Protein AF-F9S2R4-F1 (afdb_monomer_lite)

Radius of gyration: 13.25 Å; chains: 1; bounding box: 23×36×25 Å

Foldseek 3Di:
DDPVVVQCVVVVHCPDPVVVVLSVLVVVLVVCVVVVNNVCVLPVPVPPVSNVVSVVSCCVPVVPPDDDD

Secondary structure (DSSP, 8-state):
--HHHHHHHHTT---SHHHHHHHHHHHHHHHHHHTT-HHHHHHS---HHHHHHHHHHHHHHH----S--

pLDDT: mean 72.09, std 10.69, range [35.84, 89.69]

Structure (mmCIF, N/CA/C/O backbone):
data_AF-F9S2R4-F1
#
_entry.id   AF-F9S2R4-F1
#
loop_
_atom_site.group_PDB
_atom_site.id
_atom_site.type_symbol
_atom_site.label_atom_id
_atom_site.label_alt_id
_atom_site.label_comp_id
_atom_site.label_asym_id
_atom_site.label_entity_id
_atom_site.label_seq_id
_atom_site.pdbx_PDB_ins_code
_atom_site.Cartn_x
_atom_site.Cartn_y
_atom_site.Cartn_z
_atom_site.occupancy
_atom_site.B_iso_or_equiv
_atom_site.auth_seq_id
_atom_site.auth_comp_id
_atom_site.auth_asym_id
_atom_site.auth_atom_id
_atom_site.pdbx_PDB_model_num
ATOM 1 N N . HIS A 1 1 ? 10.178 16.603 -1.153 1.00 51.56 1 HIS A N 1
ATOM 2 C CA . HIS A 1 1 ? 8.716 16.386 -1.242 1.00 51.56 1 HIS A CA 1
ATOM 3 C C . HIS A 1 1 ? 8.435 14.890 -1.072 1.00 51.56 1 HIS A C 1
ATOM 5 O O . HIS A 1 1 ? 8.724 14.132 -1.984 1.00 51.56 1 HIS A O 1
ATOM 11 N N . ALA A 1 2 ? 7.967 14.428 0.095 1.00 63.28 2 ALA A N 1
ATOM 12 C CA . ALA A 1 2 ? 7.816 12.988 0.359 1.00 63.28 2 ALA A CA 1
ATOM 13 C C . ALA A 1 2 ? 6.458 12.455 -0.161 1.00 63.28 2 ALA A C 1
ATOM 15 O O . ALA A 1 2 ? 5.428 13.047 0.183 1.00 63.28 2 ALA A O 1
ATOM 16 N N . PRO A 1 3 ? 6.422 11.355 -0.940 1.00 72.25 3 PRO A N 1
ATOM 17 C CA . PRO A 1 3 ? 5.191 10.759 -1.480 1.00 72.25 3 PRO A CA 1
ATOM 18 C C . PRO A 1 3 ? 4.142 10.437 -0.404 1.00 72.25 3 PRO A C 1
ATOM 20 O O . PRO A 1 3 ? 2.953 10.682 -0.594 1.00 72.25 3 PRO A O 1
ATOM 23 N N . ILE A 1 4 ? 4.595 10.003 0.775 1.00 63.94 4 ILE A N 1
ATOM 24 C CA . ILE A 1 4 ? 3.739 9.670 1.924 1.00 63.94 4 ILE A CA 1
ATOM 25 C C . ILE A 1 4 ? 2.968 10.896 2.432 1.00 63.94 4 ILE A C 1
ATOM 27 O O . ILE A 1 4 ? 1.789 10.797 2.757 1.00 63.94 4 ILE A O 1
ATOM 31 N N . LYS A 1 5 ? 3.597 12.079 2.450 1.00 67.06 5 LYS A N 1
ATOM 32 C CA . LYS A 1 5 ? 2.955 13.311 2.933 1.00 67.06 5 LYS A CA 1
ATOM 33 C C . LYS A 1 5 ? 1.800 13.733 2.016 1.00 67.06 5 LYS A C 1
ATOM 35 O O . LYS A 1 5 ? 0.750 14.118 2.515 1.00 67.06 5 LYS A O 1
ATOM 40 N N . LYS A 1 6 ? 1.961 13.590 0.690 1.00 73.56 6 LYS A N 1
ATOM 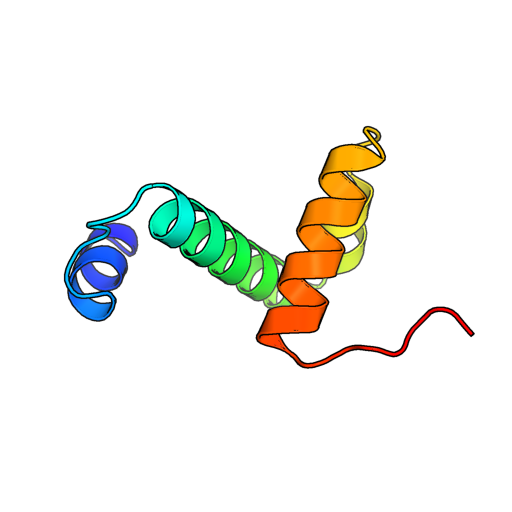41 C CA . LYS A 1 6 ? 0.873 13.815 -0.283 1.00 73.56 6 LYS A CA 1
ATOM 42 C C . LYS A 1 6 ? -0.277 12.829 -0.072 1.00 73.56 6 LYS A C 1
ATOM 44 O O . LYS A 1 6 ? -1.431 13.228 -0.142 1.00 73.56 6 LYS A O 1
ATOM 49 N N . LEU A 1 7 ? 0.039 11.568 0.222 1.00 64.19 7 LEU A N 1
ATOM 50 C CA . LEU A 1 7 ? -0.958 10.517 0.425 1.00 64.19 7 LEU A CA 1
ATOM 51 C C . LEU A 1 7 ? -1.811 10.752 1.679 1.00 64.19 7 LEU A C 1
ATOM 53 O O . LEU A 1 7 ? -3.034 10.651 1.620 1.00 64.19 7 LEU A O 1
ATOM 57 N N . VAL A 1 8 ? -1.178 11.116 2.798 1.00 65.81 8 VAL A N 1
ATOM 58 C CA . VAL A 1 8 ? -1.874 11.461 4.050 1.00 65.81 8 VAL A CA 1
ATOM 59 C C . VAL A 1 8 ? -2.799 12.662 3.843 1.00 65.81 8 VAL A C 1
ATOM 61 O O . VAL A 1 8 ? -3.921 12.663 4.340 1.00 65.81 8 VAL A O 1
ATOM 64 N N . VAL A 1 9 ? -2.358 13.661 3.074 1.00 70.00 9 VAL A N 1
ATOM 65 C CA . VAL A 1 9 ? -3.171 14.842 2.747 1.00 70.00 9 VAL A CA 1
ATOM 66 C C . VAL A 1 9 ? -4.343 14.480 1.827 1.00 70.00 9 VAL A C 1
ATOM 68 O O . VAL A 1 9 ? -5.478 14.816 2.147 1.00 70.00 9 VAL A O 1
ATOM 71 N N . ALA A 1 10 ? -4.105 13.738 0.740 1.00 66.44 10 ALA A N 1
ATOM 72 C CA . ALA A 1 10 ? -5.141 13.333 -0.218 1.00 66.44 10 ALA A CA 1
A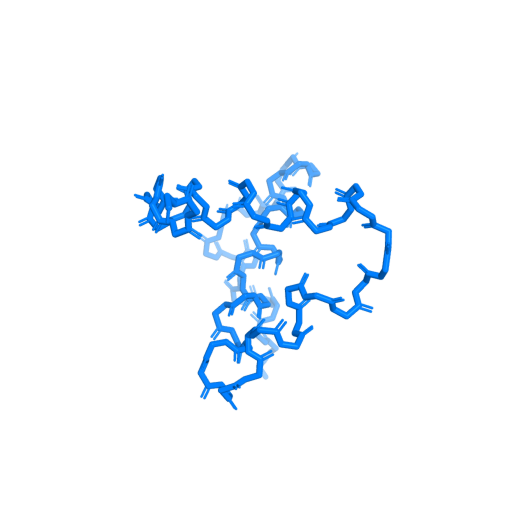TOM 73 C C . ALA A 1 10 ? -6.225 12.436 0.405 1.00 66.44 10 ALA A C 1
ATOM 75 O O . ALA A 1 10 ? -7.369 12.440 -0.035 1.00 66.44 10 ALA A O 1
ATOM 76 N N . THR A 1 11 ? -5.880 11.687 1.454 1.00 63.59 11 THR A N 1
ATOM 77 C CA . THR A 1 11 ? -6.827 10.838 2.194 1.00 63.59 11 THR A CA 1
ATOM 78 C C . THR A 1 11 ? -7.506 11.542 3.376 1.00 63.59 11 THR A C 1
ATOM 80 O O . THR A 1 11 ? -8.291 10.908 4.083 1.00 63.59 11 THR A O 1
ATOM 83 N N . GLY A 1 12 ? -7.251 12.842 3.593 1.00 67.44 12 GLY A N 1
ATOM 84 C CA . GLY A 1 12 ? -7.833 13.621 4.697 1.00 67.44 12 GLY A CA 1
ATOM 85 C C . GLY A 1 12 ? -7.324 13.207 6.084 1.00 67.44 12 GLY A C 1
ATOM 86 O O . GLY A 1 12 ? -8.014 13.402 7.089 1.00 67.44 12 GLY A O 1
ATOM 87 N N . GLY A 1 13 ? -6.133 12.604 6.134 1.00 65.56 13 GLY A N 1
ATOM 88 C CA . GLY A 1 13 ? -5.579 11.926 7.299 1.00 65.56 13 GLY A CA 1
ATOM 89 C C . GLY A 1 13 ? -6.130 10.507 7.469 1.00 65.56 13 GLY A C 1
ATOM 90 O O . GLY A 1 13 ? -7.332 10.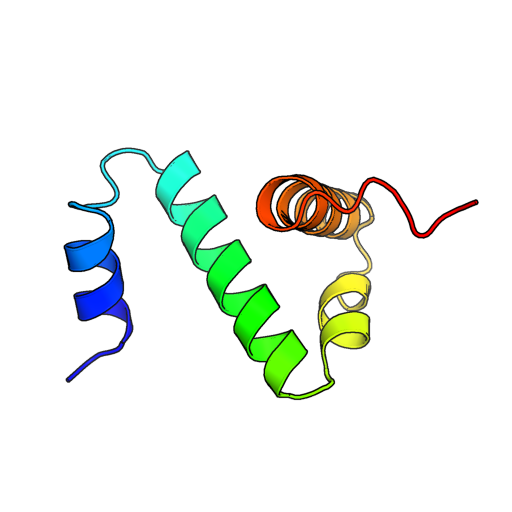253 7.372 1.00 65.56 13 GLY A O 1
ATOM 91 N N . PHE A 1 14 ? -5.254 9.554 7.793 1.00 67.75 14 PHE A N 1
ATOM 92 C CA . PHE A 1 14 ? -5.658 8.191 8.142 1.00 67.75 14 PHE A CA 1
ATOM 93 C C . PHE A 1 14 ? -6.255 8.137 9.555 1.00 67.75 14 PHE A C 1
ATOM 95 O O . PHE A 1 14 ? -5.641 7.624 10.485 1.00 67.75 14 PHE A O 1
ATOM 102 N N . LYS A 1 15 ? -7.474 8.660 9.726 1.00 67.75 15 LYS A N 1
ATOM 103 C CA . LYS A 1 15 ? -8.187 8.668 11.020 1.00 67.75 15 LYS A CA 1
ATOM 104 C C . LYS A 1 15 ? -8.485 7.261 11.560 1.00 67.75 15 LYS A C 1
ATOM 106 O O . LYS A 1 15 ? -8.752 7.098 12.742 1.00 67.75 15 LYS A O 1
ATOM 111 N N . ILE A 1 16 ? -8.444 6.242 10.695 1.00 68.75 16 ILE A N 1
ATOM 112 C CA . ILE A 1 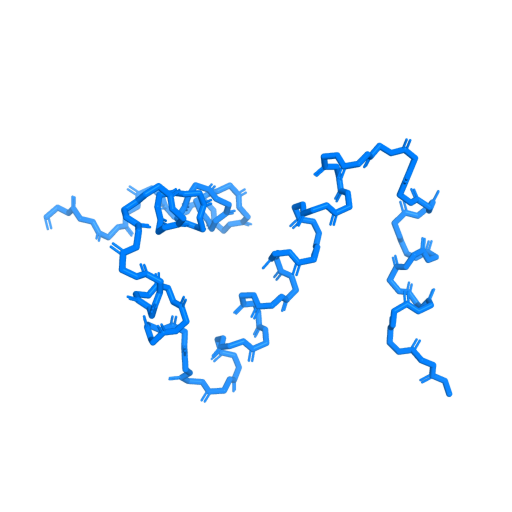16 ? -8.721 4.841 11.027 1.00 68.75 16 ILE A CA 1
ATOM 113 C C . ILE A 1 16 ? -7.567 3.975 10.518 1.00 68.75 16 ILE A C 1
ATOM 115 O O . ILE A 1 16 ? -7.264 3.983 9.323 1.00 68.75 16 ILE A O 1
ATOM 119 N N . ARG A 1 17 ? -6.975 3.162 11.404 1.00 63.97 17 ARG A N 1
ATOM 120 C CA . ARG A 1 17 ? -5.860 2.250 11.081 1.00 63.97 17 ARG A CA 1
ATOM 121 C C . ARG A 1 17 ? -6.176 1.319 9.904 1.00 63.97 17 ARG A C 1
ATOM 123 O O . ARG A 1 17 ? -5.364 1.203 8.994 1.00 63.97 17 ARG A O 1
ATOM 130 N N . LYS A 1 18 ? -7.386 0.740 9.864 1.00 68.00 18 LYS A N 1
ATOM 131 C CA . LYS A 1 18 ? -7.857 -0.088 8.734 1.00 68.00 18 LYS A CA 1
ATOM 132 C C . LYS A 1 18 ? -7.780 0.655 7.391 1.00 68.00 18 LYS A C 1
ATOM 134 O O . LYS A 1 18 ? -7.353 0.075 6.401 1.00 68.00 18 LYS A O 1
ATOM 139 N N . ARG A 1 19 ? -8.126 1.949 7.358 1.00 68.25 19 ARG A N 1
ATOM 140 C CA . ARG A 1 19 ? -8.078 2.779 6.141 1.00 68.25 19 ARG A CA 1
ATOM 141 C C . ARG A 1 19 ? -6.641 3.072 5.707 1.00 68.25 19 ARG A C 1
ATOM 143 O O . ARG A 1 19 ? -6.361 3.086 4.511 1.00 68.25 19 ARG A O 1
ATOM 150 N N . ALA A 1 20 ? -5.739 3.256 6.673 1.00 72.06 20 ALA A N 1
ATOM 151 C CA . ALA A 1 20 ? -4.309 3.415 6.420 1.00 72.06 20 ALA A CA 1
ATOM 152 C C . ALA A 1 20 ? -3.720 2.169 5.749 1.00 72.06 20 ALA A C 1
ATOM 154 O O . ALA A 1 20 ? -3.107 2.276 4.690 1.00 72.06 20 ALA A O 1
ATOM 155 N N . CYS A 1 21 ? -3.982 0.988 6.316 1.00 70.81 21 CYS A N 1
ATOM 156 C CA . CYS A 1 21 ? -3.480 -0.281 5.791 1.00 70.81 21 CYS A CA 1
ATOM 157 C C . CYS A 1 21 ? -3.978 -0.560 4.368 1.00 70.81 21 CYS A C 1
ATOM 159 O O . CYS A 1 21 ? -3.158 -0.827 3.494 1.00 70.81 21 CYS A O 1
ATOM 161 N N . SER A 1 22 ? -5.282 -0.415 4.102 1.00 72.06 22 SER A N 1
ATOM 162 C CA . SER A 1 22 ? -5.824 -0.637 2.752 1.00 72.06 22 SER A CA 1
ATOM 163 C C . SER A 1 22 ? -5.273 0.351 1.720 1.00 72.06 22 SER A C 1
ATOM 165 O O . SER A 1 22 ? -5.041 -0.027 0.578 1.00 72.06 22 SER A O 1
ATOM 167 N N . THR A 1 23 ? -5.025 1.605 2.111 1.00 76.94 23 THR A N 1
ATOM 168 C CA . THR A 1 23 ? -4.456 2.609 1.195 1.00 76.94 23 THR A CA 1
ATOM 169 C C . THR A 1 23 ? -2.998 2.301 0.864 1.00 76.94 23 THR A C 1
ATOM 171 O O . THR A 1 23 ? -2.600 2.391 -0.294 1.00 76.94 23 THR A O 1
ATOM 174 N N . ILE A 1 24 ? -2.198 1.912 1.862 1.00 79.12 24 ILE A N 1
ATOM 175 C CA . ILE A 1 24 ? -0.797 1.522 1.651 1.00 79.12 24 ILE A CA 1
ATOM 176 C C . ILE A 1 24 ? -0.725 0.269 0.768 1.00 79.12 24 ILE A C 1
ATOM 178 O O . ILE A 1 24 ? 0.048 0.249 -0.186 1.00 79.12 24 ILE A O 1
ATOM 182 N N . GLN A 1 25 ? -1.569 -0.737 1.027 1.00 77.00 25 GLN A N 1
ATOM 183 C CA . GLN A 1 25 ? -1.639 -1.950 0.204 1.00 77.00 25 GLN A CA 1
ATOM 184 C C . GLN A 1 25 ? -2.059 -1.652 -1.240 1.00 77.00 25 GLN A C 1
ATOM 186 O O . GLN A 1 25 ? -1.435 -2.169 -2.160 1.00 77.00 25 GLN A O 1
ATOM 191 N N . GLY A 1 26 ? -3.059 -0.789 -1.451 1.00 79.44 26 GLY A N 1
ATOM 192 C CA . GLY A 1 26 ? -3.479 -0.375 -2.793 1.00 79.44 26 GLY A CA 1
ATOM 193 C C . GLY A 1 26 ? -2.419 0.429 -3.557 1.00 79.44 26 GLY A C 1
ATOM 194 O O . GLY A 1 26 ? -2.329 0.347 -4.779 1.00 79.44 26 GLY A O 1
ATOM 195 N N . PHE A 1 27 ? -1.584 1.202 -2.858 1.00 81.19 27 PHE A N 1
ATOM 196 C CA . PHE A 1 27 ? -0.467 1.904 -3.491 1.00 81.19 27 PHE A CA 1
ATOM 197 C C . PHE A 1 27 ? 0.659 0.944 -3.886 1.00 81.19 27 PHE A C 1
ATOM 199 O O . PHE A 1 27 ? 1.205 1.050 -4.985 1.00 81.19 27 PHE A O 1
ATOM 206 N N . GLU A 1 28 ? 1.002 0.004 -3.006 1.00 82.38 28 GLU A N 1
ATOM 207 C CA . GLU A 1 28 ? 2.044 -0.981 -3.290 1.00 82.38 28 GLU A CA 1
ATOM 208 C C . GLU A 1 28 ? 1.632 -1.901 -4.445 1.00 82.38 28 GLU A C 1
ATOM 210 O O . GLU A 1 28 ? 2.447 -2.165 -5.326 1.00 82.38 28 GLU A O 1
ATOM 215 N N . SER A 1 29 ? 0.359 -2.300 -4.528 1.00 77.25 29 SER A N 1
ATOM 216 C CA . SER A 1 29 ? -0.133 -3.092 -5.659 1.00 77.25 29 SER A CA 1
ATOM 217 C C . SER A 1 29 ? -0.010 -2.344 -6.989 1.00 77.25 29 SER A C 1
ATOM 219 O O . SER A 1 29 ? 0.536 -2.892 -7.946 1.00 77.25 29 SER A O 1
ATOM 221 N N . LEU A 1 30 ? -0.407 -1.067 -7.045 1.00 83.00 30 LEU A N 1
ATOM 222 C CA . LEU A 1 30 ? -0.221 -0.208 -8.223 1.00 83.00 30 LEU A CA 1
ATOM 223 C C . LEU A 1 30 ? 1.257 -0.029 -8.591 1.00 83.00 30 LEU A C 1
ATOM 225 O O . LEU A 1 30 ? 1.627 -0.064 -9.766 1.00 83.00 30 LEU A O 1
ATOM 229 N N . ARG A 1 31 ? 2.125 0.147 -7.592 1.00 85.31 31 ARG A N 1
ATOM 230 C CA . ARG A 1 31 ? 3.574 0.260 -7.790 1.00 85.31 31 ARG A CA 1
ATOM 231 C C . ARG A 1 31 ? 4.157 -1.014 -8.400 1.00 85.31 31 ARG A C 1
ATOM 233 O O . ARG A 1 31 ? 5.000 -0.915 -9.288 1.00 85.31 31 ARG A O 1
ATOM 240 N N . MET A 1 32 ? 3.729 -2.185 -7.936 1.00 84.81 32 MET A N 1
ATOM 241 C CA . MET A 1 32 ? 4.218 -3.475 -8.429 1.00 84.81 32 MET A CA 1
ATOM 242 C C . MET A 1 32 ? 3.635 -3.831 -9.801 1.00 84.81 32 MET A C 1
ATOM 244 O O . MET A 1 32 ? 4.365 -4.374 -10.630 1.00 84.81 32 MET A O 1
ATOM 248 N N . LEU A 1 33 ? 2.388 -3.438 -10.090 1.00 82.75 33 LEU A N 1
ATOM 249 C CA . LEU A 1 33 ? 1.795 -3.493 -11.435 1.00 82.75 33 LEU A CA 1
ATOM 250 C C . LEU A 1 33 ? 2.614 -2.690 -12.444 1.00 82.75 33 LEU A C 1
ATOM 252 O O . LEU A 1 33 ? 3.053 -3.242 -13.448 1.00 82.75 33 LEU A O 1
ATOM 256 N N . ASN A 1 34 ? 2.907 -1.423 -12.141 1.00 84.31 34 ASN A N 1
ATOM 257 C CA . ASN A 1 34 ? 3.692 -0.557 -13.029 1.00 84.31 34 ASN A CA 1
ATOM 258 C C . ASN A 1 34 ? 5.116 -1.072 -13.293 1.00 84.31 34 ASN A C 1
ATOM 260 O O . ASN A 1 34 ? 5.742 -0.685 -14.273 1.00 84.31 34 ASN A O 1
ATOM 264 N N . LYS A 1 35 ? 5.640 -1.931 -12.416 1.00 89.69 35 LYS A N 1
ATOM 265 C CA . LYS A 1 35 ? 6.959 -2.556 -12.562 1.00 89.69 35 LYS A CA 1
ATOM 266 C C . LYS A 1 35 ? 6.923 -3.915 -13.265 1.00 89.69 35 LYS A C 1
ATOM 268 O O . LYS A 1 35 ? 7.982 -4.505 -13.447 1.00 89.69 35 LYS A O 1
ATOM 273 N N . GLY A 1 36 ? 5.743 -4.450 -13.586 1.00 88.25 36 GLY A N 1
ATOM 274 C CA . GLY A 1 36 ? 5.591 -5.826 -14.076 1.00 88.25 36 GLY A CA 1
ATOM 275 C C . GLY A 1 36 ? 5.911 -6.899 -13.026 1.00 88.25 36 GLY A C 1
ATOM 276 O O . GLY A 1 36 ? 6.064 -8.065 -13.362 1.00 88.25 36 GLY A O 1
ATOM 277 N N . GLN A 1 37 ? 6.011 -6.525 -11.747 1.00 88.75 37 GLN A N 1
ATOM 278 C CA . GLN A 1 37 ? 6.374 -7.415 -10.635 1.00 88.75 37 GLN A CA 1
ATOM 279 C C . GLN A 1 37 ? 5.162 -7.792 -9.774 1.00 88.75 37 GLN A C 1
ATOM 281 O O . GLN A 1 37 ? 5.306 -8.212 -8.626 1.00 88.75 37 GLN A O 1
ATOM 286 N N . PHE A 1 38 ? 3.954 -7.599 -10.300 1.00 84.00 38 PHE A N 1
ATOM 287 C CA . PHE A 1 38 ? 2.726 -7.786 -9.541 1.00 84.00 38 PHE A CA 1
ATOM 288 C C . PHE A 1 38 ? 2.488 -9.241 -9.131 1.00 84.00 38 PHE A C 1
ATOM 290 O O . PHE A 1 38 ? 2.186 -9.479 -7.968 1.00 84.00 38 PHE A O 1
ATOM 297 N N . ASP A 1 39 ? 2.676 -10.203 -10.041 1.00 83.06 39 ASP A N 1
ATOM 298 C CA . ASP A 1 39 ? 2.490 -11.629 -9.733 1.00 83.06 39 ASP A CA 1
ATOM 299 C C . ASP A 1 39 ? 3.463 -12.099 -8.641 1.00 83.06 39 ASP A C 1
ATOM 301 O O . ASP A 1 39 ? 3.054 -12.724 -7.664 1.00 83.06 39 ASP A O 1
ATOM 305 N N . PHE A 1 40 ? 4.725 -11.661 -8.731 1.00 83.81 40 PHE A N 1
ATOM 306 C CA . PHE A 1 40 ? 5.711 -11.873 -7.678 1.00 83.81 40 PHE A CA 1
ATOM 307 C C . PHE A 1 40 ? 5.236 -11.268 -6.356 1.00 83.81 40 PHE A C 1
ATOM 309 O O . PHE A 1 40 ? 5.129 -11.979 -5.373 1.00 83.81 40 PHE A O 1
ATOM 316 N N . TRP A 1 41 ? 4.868 -9.986 -6.308 1.00 83.69 41 TRP A N 1
ATOM 317 C CA . TRP A 1 41 ? 4.373 -9.360 -5.075 1.00 83.69 41 TRP A CA 1
ATOM 318 C C . TRP A 1 41 ? 3.133 -10.052 -4.496 1.00 83.69 41 TRP A C 1
ATOM 320 O O . TRP A 1 41 ? 2.999 -10.163 -3.277 1.00 83.69 41 TRP A O 1
ATOM 330 N N . LEU A 1 42 ? 2.230 -10.528 -5.350 1.00 80.94 42 LEU A N 1
ATOM 331 C CA . LEU A 1 42 ? 1.022 -11.222 -4.927 1.00 80.94 42 LEU A CA 1
ATOM 332 C C . LEU A 1 42 ? 1.351 -12.573 -4.277 1.00 80.94 42 LEU A C 1
ATOM 334 O O . LEU A 1 42 ? 0.733 -12.915 -3.273 1.00 80.94 42 LEU A O 1
ATOM 338 N N . ARG A 1 43 ? 2.338 -13.301 -4.816 1.00 80.94 43 ARG A N 1
ATOM 339 C CA . ARG A 1 43 ? 2.689 -14.680 -4.427 1.00 80.94 43 ARG A CA 1
ATOM 340 C C . ARG A 1 43 ? 3.918 -14.807 -3.520 1.00 80.94 43 ARG A C 1
ATOM 342 O O . ARG A 1 43 ? 4.175 -15.889 -3.013 1.00 80.94 43 ARG A O 1
ATOM 349 N N . HIS A 1 44 ? 4.686 -13.736 -3.323 1.00 74.75 44 HIS A N 1
ATOM 350 C CA . HIS A 1 44 ? 5.972 -13.778 -2.615 1.00 74.75 44 HIS A CA 1
ATOM 351 C C . HIS A 1 44 ? 5.833 -14.027 -1.108 1.00 74.75 44 HIS A C 1
ATOM 353 O O . HIS A 1 44 ? 6.774 -14.502 -0.481 1.00 74.75 44 HIS A O 1
ATOM 359 N N . ASP A 1 45 ? 4.673 -13.725 -0.518 1.00 66.25 45 ASP A N 1
ATOM 360 C CA . ASP A 1 45 ? 4.381 -14.155 0.849 1.00 66.25 45 ASP A CA 1
ATOM 361 C C . ASP A 1 45 ? 3.777 -15.560 0.804 1.00 66.25 45 ASP A C 1
ATOM 363 O O . ASP A 1 45 ? 2.615 -15.726 0.446 1.00 66.25 45 ASP A O 1
ATOM 367 N N . GLU A 1 46 ? 4.552 -16.571 1.194 1.00 63.94 46 GLU A N 1
ATOM 368 C CA . GLU A 1 46 ? 4.105 -17.974 1.227 1.00 63.94 46 GLU A CA 1
ATOM 369 C C . GLU A 1 46 ? 2.965 -18.220 2.232 1.00 63.94 46 GLU A C 1
ATOM 371 O O . GLU A 1 46 ? 2.312 -19.263 2.215 1.00 63.94 46 GLU A O 1
ATOM 376 N N . ARG A 1 47 ? 2.686 -17.256 3.120 1.00 75.38 47 ARG A N 1
ATOM 377 C CA . ARG A 1 47 ? 1.530 -17.326 4.014 1.00 75.38 47 ARG A CA 1
ATOM 378 C C . ARG A 1 47 ? 0.252 -17.080 3.220 1.00 75.38 47 ARG A C 1
ATOM 380 O O . ARG A 1 47 ? -0.077 -15.935 2.908 1.00 75.38 47 ARG A O 1
ATOM 387 N N . GLU A 1 48 ? -0.520 -18.143 2.996 1.00 74.31 48 GLU A N 1
ATOM 388 C CA . GLU A 1 48 ? -1.826 -18.103 2.314 1.00 74.31 48 GLU A CA 1
ATOM 389 C C . GLU A 1 48 ? -2.751 -16.976 2.802 1.00 74.31 48 GLU A C 1
ATOM 391 O O . GLU A 1 48 ? -3.490 -16.381 2.017 1.00 74.31 48 GLU A O 1
ATOM 396 N N . THR A 1 49 ? -2.710 -16.646 4.096 1.00 75.25 49 THR A N 1
ATOM 397 C CA . THR A 1 49 ? -3.497 -15.554 4.683 1.00 75.25 49 THR A CA 1
ATOM 398 C C . THR A 1 49 ? -3.164 -14.190 4.081 1.00 75.25 49 THR A C 1
ATOM 400 O O . THR A 1 49 ? -4.074 -13.412 3.807 1.00 75.25 49 THR A O 1
ATOM 403 N N . ILE A 1 50 ? -1.892 -13.910 3.805 1.00 74.25 50 ILE A N 1
ATOM 404 C CA . ILE A 1 50 ? -1.449 -12.633 3.234 1.00 74.25 50 ILE A CA 1
ATOM 405 C C . ILE A 1 50 ? -1.802 -12.556 1.745 1.00 74.25 50 ILE A C 1
ATOM 407 O O . ILE A 1 50 ? -2.254 -11.509 1.276 1.00 74.25 50 ILE A O 1
ATOM 411 N N . VAL A 1 51 ? -1.670 -13.666 1.013 1.00 75.12 51 VAL A N 1
ATOM 412 C CA . VAL A 1 51 ? -2.101 -13.760 -0.392 1.00 75.12 51 VAL A CA 1
ATOM 413 C C . VAL A 1 51 ? -3.601 -13.480 -0.504 1.00 75.12 51 VAL A C 1
ATOM 415 O O . VAL A 1 51 ? -4.014 -12.639 -1.302 1.00 75.12 51 VAL A O 1
ATOM 418 N N . ARG A 1 52 ? -4.422 -14.099 0.358 1.00 78.06 52 ARG A N 1
ATOM 419 C CA . ARG A 1 52 ? -5.879 -13.872 0.398 1.00 78.06 52 ARG A CA 1
ATOM 420 C C . ARG A 1 52 ? -6.239 -12.424 0.713 1.00 78.06 52 ARG A C 1
ATOM 422 O O . ARG A 1 52 ? -7.129 -11.875 0.067 1.00 78.06 52 ARG A O 1
ATOM 429 N N . GLU A 1 53 ? -5.560 -11.789 1.667 1.00 78.00 53 GLU A N 1
ATOM 430 C CA . GLU A 1 53 ? -5.782 -10.373 1.982 1.00 78.00 53 GLU A CA 1
ATOM 431 C C . GLU A 1 53 ? -5.430 -9.457 0.802 1.00 78.00 53 GLU A C 1
ATOM 433 O O . GLU A 1 53 ? -6.213 -8.566 0.463 1.00 78.00 53 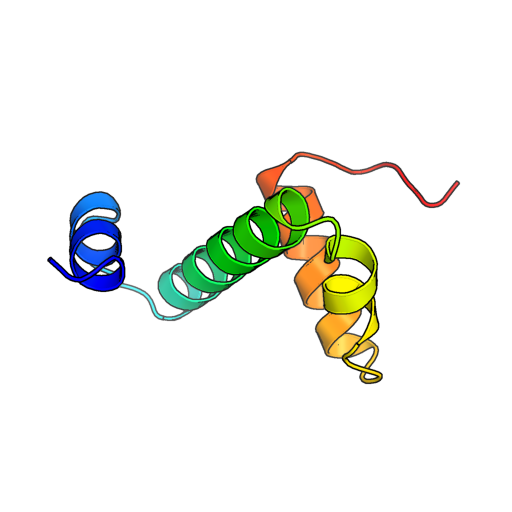GLU A O 1
ATOM 438 N N . ARG A 1 54 ? -4.293 -9.692 0.133 1.00 78.50 54 ARG A N 1
ATOM 439 C CA . ARG A 1 54 ? -3.879 -8.931 -1.058 1.00 78.50 54 ARG A CA 1
ATOM 440 C C . ARG A 1 54 ? -4.876 -9.111 -2.206 1.00 78.50 54 ARG A C 1
ATOM 442 O O . ARG A 1 54 ? -5.287 -8.114 -2.800 1.00 78.50 54 ARG A O 1
ATOM 449 N N . SER A 1 55 ? -5.330 -10.337 -2.466 1.00 77.19 55 SER A N 1
ATOM 450 C CA . SER A 1 55 ? -6.375 -10.619 -3.460 1.00 77.19 55 SER A CA 1
ATOM 451 C C . SER A 1 55 ? -7.696 -9.931 -3.121 1.00 77.19 55 SER A C 1
ATOM 453 O O . SER A 1 55 ? -8.273 -9.275 -3.980 1.00 77.19 55 SER A O 1
ATOM 455 N N . ALA A 1 56 ? -8.158 -9.986 -1.870 1.00 79.44 56 ALA A N 1
ATOM 456 C CA . ALA A 1 56 ? -9.398 -9.322 -1.462 1.00 79.44 56 ALA A CA 1
ATOM 457 C C . ALA A 1 56 ? -9.333 -7.796 -1.654 1.00 79.44 56 ALA A C 1
ATOM 459 O O . ALA A 1 56 ? -10.308 -7.168 -2.072 1.00 79.44 56 ALA A O 1
ATOM 460 N N . VAL A 1 57 ? -8.174 -7.190 -1.384 1.00 75.44 57 VAL A N 1
ATOM 461 C CA . VAL A 1 57 ? -7.938 -5.760 -1.624 1.00 75.44 57 VAL A CA 1
ATOM 462 C C . VAL A 1 57 ? -7.979 -5.431 -3.114 1.00 75.44 57 VAL A C 1
ATOM 464 O O . VAL A 1 57 ? -8.599 -4.437 -3.488 1.00 75.44 57 VAL A O 1
ATOM 467 N N . MET A 1 58 ? -7.389 -6.267 -3.967 1.00 74.12 58 MET A N 1
ATOM 468 C CA . MET A 1 58 ? -7.428 -6.100 -5.423 1.00 74.12 58 MET A CA 1
ATOM 469 C C . MET A 1 58 ? -8.838 -6.256 -5.985 1.00 74.12 58 MET A C 1
ATOM 471 O O . MET A 1 58 ? -9.286 -5.399 -6.745 1.00 74.12 58 MET A O 1
ATOM 475 N N . ASN A 1 59 ? -9.565 -7.281 -5.545 1.00 74.81 59 ASN A N 1
ATOM 476 C CA . ASN A 1 59 ? -10.953 -7.504 -5.937 1.00 74.81 59 ASN A CA 1
ATOM 477 C C . ASN A 1 59 ? -11.816 -6.308 -5.533 1.00 74.81 59 ASN A C 1
ATOM 479 O O . ASN A 1 59 ? -12.658 -5.873 -6.304 1.00 74.81 59 ASN A O 1
ATOM 483 N N . ARG A 1 60 ? -11.557 -5.697 -4.373 1.00 74.81 60 ARG A N 1
ATOM 484 C CA . ARG A 1 60 ? -12.268 -4.490 -3.938 1.00 74.81 60 ARG A CA 1
ATOM 485 C C . ARG A 1 60 ? -11.867 -3.219 -4.695 1.00 74.81 60 ARG A C 1
ATOM 487 O O . ARG A 1 60 ? -12.709 -2.348 -4.883 1.00 74.81 60 ARG A O 1
ATOM 494 N N . LEU A 1 61 ? -10.594 -3.068 -5.063 1.00 69.44 61 LEU A N 1
ATOM 495 C CA . LEU A 1 61 ? -10.072 -1.863 -5.726 1.00 69.44 61 LEU A CA 1
ATOM 496 C C . LEU A 1 61 ? -10.388 -1.823 -7.221 1.00 69.44 61 LEU A C 1
ATOM 498 O O . LEU A 1 61 ? -10.675 -0.756 -7.753 1.00 69.44 61 LEU A O 1
ATOM 502 N N . PHE A 1 62 ? -10.315 -2.973 -7.882 1.00 67.94 62 PHE A N 1
ATOM 503 C CA . PHE A 1 62 ? -10.409 -3.091 -9.336 1.00 67.94 62 PHE A CA 1
ATOM 504 C C . PHE A 1 62 ? -11.610 -3.935 -9.783 1.00 67.94 62 PHE A C 1
ATOM 506 O O . PHE A 1 62 ? -11.761 -4.190 -10.972 1.00 67.94 62 PHE A O 1
ATOM 513 N N . ASN A 1 63 ? -12.465 -4.356 -8.843 1.00 65.25 63 ASN A N 1
ATOM 514 C CA . ASN A 1 63 ? -13.646 -5.183 -9.101 1.00 65.25 63 ASN A CA 1
ATOM 515 C C . ASN A 1 63 ? -13.327 -6.477 -9.874 1.00 65.25 63 ASN A C 1
ATOM 517 O O . ASN A 1 63 ? -14.085 -6.913 -10.737 1.00 65.25 63 ASN A O 1
ATOM 521 N N . VAL A 1 64 ? -12.169 -7.075 -9.576 1.00 60.69 64 VAL A N 1
ATOM 522 C CA . VAL A 1 64 ? -11.656 -8.281 -10.243 1.00 60.69 64 VAL A CA 1
ATOM 523 C C . VAL A 1 64 ? -12.243 -9.515 -9.566 1.00 60.69 64 VAL A C 1
ATOM 525 O O . VAL A 1 64 ? -11.560 -10.235 -8.856 1.00 60.69 64 VAL A O 1
ATOM 528 N N . GLU A 1 65 ? -13.530 -9.785 -9.744 1.00 54.12 65 GLU A N 1
ATOM 529 C CA . GLU A 1 65 ? -14.107 -11.072 -9.318 1.00 54.12 65 GLU A CA 1
ATOM 530 C C . GLU A 1 65 ? -13.652 -12.260 -10.196 1.00 54.12 65 GLU A C 1
ATOM 532 O O . GLU A 1 65 ? -14.083 -13.390 -10.006 1.00 54.12 65 GLU A O 1
ATOM 537 N N . VAL A 1 66 ? -12.745 -12.036 -11.149 1.00 55.38 66 VAL A N 1
ATOM 538 C CA . VAL A 1 66 ? -12.392 -12.986 -12.204 1.00 55.38 66 VAL A CA 1
ATOM 539 C C . VAL A 1 66 ? -10.882 -12.985 -12.388 1.00 55.38 66 VAL A C 1
ATOM 541 O O . VAL A 1 66 ? -10.401 -12.049 -13.003 1.00 55.38 66 VAL A O 1
ATOM 544 N N . ILE A 1 67 ? -10.158 -13.982 -11.861 1.00 45.41 67 ILE A N 1
ATOM 545 C CA . ILE A 1 67 ? -9.150 -14.799 -12.585 1.00 45.41 67 ILE A CA 1
ATOM 546 C C . ILE A 1 67 ? -8.882 -16.078 -11.757 1.00 45.41 67 ILE A C 1
ATOM 548 O O . ILE A 1 67 ? -7.757 -16.330 -11.357 1.00 45.41 67 ILE A O 1
ATOM 552 N N . TYR A 1 68 ? -9.908 -16.855 -11.415 1.00 39.75 68 TYR A N 1
ATOM 553 C CA . TYR A 1 68 ? -9.763 -18.290 -11.118 1.00 39.75 68 TYR A CA 1
ATOM 554 C C . TYR A 1 68 ? -11.114 -18.946 -11.427 1.00 39.75 68 TYR A C 1
ATOM 556 O O . TYR A 1 68 ? -11.919 -19.223 -10.540 1.00 39.75 68 TYR A O 1
ATOM 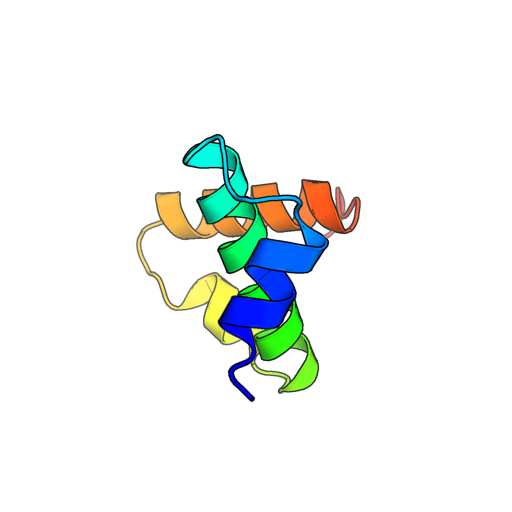564 N N . SER A 1 69 ? -11.382 -19.082 -12.724 1.00 35.84 69 SER A N 1
ATOM 565 C CA . SER A 1 69 ? -12.266 -20.097 -13.302 1.00 35.84 69 SER A CA 1
ATOM 566 C C . SER A 1 69 ? -11.386 -21.036 -14.109 1.00 35.84 69 SER A C 1
ATOM 568 O O . SER A 1 69 ? -10.443 -20.506 -14.742 1.00 35.84 69 SER A O 1
#

Organism: NCBI:txid870968

Sequence (69 aa):
HAPIKKLVVATGGFKIRKRACSTIQGFESLRMLNKGQFDFWLRHDERETIVRERSAVMNRLFNVEVIYS

InterPro domains:
  IPR032874 DDE domain [PF13610] (1-37)